Protein AF-A0A963J2F1-F1 (afdb_monomer_lite)

Radius of gyration: 15.21 Å; chains: 1; bounding box: 41×25×36 Å

Secondary structure (DSSP, 8-state):
-----------HHHHH-GGGSHHHHHHHTHHHHHHTTSHHHHHHHHHHHHHHHHHHHHHHHHHTT-HHHHHHHIIIIIHHHHHHHHHHHHHHHHHTT-

Structure (mmCIF, N/CA/C/O backbone):
data_AF-A0A963J2F1-F1
#
_entry.id   AF-A0A963J2F1-F1
#
loop_
_atom_site.group_PDB
_atom_site.id
_atom_site.type_symbol
_atom_site.label_atom_id
_atom_site.label_alt_id
_atom_site.label_comp_id
_atom_site.label_asym_id
_atom_site.label_entity_id
_atom_site.label_seq_id
_atom_site.pdbx_PDB_ins_code
_atom_site.Cartn_x
_atom_site.Cartn_y
_atom_site.Cartn_z
_atom_site.occupancy
_atom_site.B_iso_or_equiv
_atom_site.auth_seq_id
_atom_site.auth_comp_id
_atom_site.auth_asym_id
_atom_site.auth_atom_id
_atom_site.pdbx_PDB_model_num
ATOM 1 N N . LEU A 1 1 ? -17.058 18.455 -5.741 1.00 40.88 1 LEU A N 1
ATOM 2 C CA . LEU A 1 1 ? -16.814 17.844 -4.415 1.00 40.88 1 LEU A CA 1
ATOM 3 C C . LEU A 1 1 ? -17.517 16.497 -4.410 1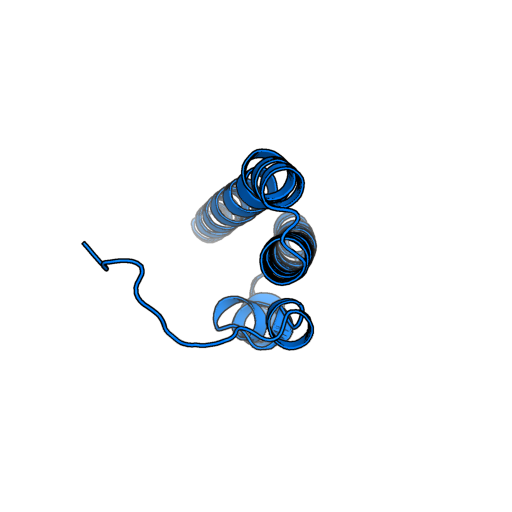.00 40.88 1 LEU A C 1
ATOM 5 O O . LEU A 1 1 ? -18.732 16.480 -4.542 1.00 40.88 1 LEU A O 1
ATOM 9 N N . LEU A 1 2 ? -16.782 15.384 -4.368 1.00 47.12 2 LEU A N 1
ATOM 10 C CA . LEU A 1 2 ? -17.399 14.072 -4.157 1.00 47.12 2 LEU A CA 1
ATOM 11 C C . LEU A 1 2 ? -17.856 14.041 -2.697 1.00 47.12 2 LEU A C 1
ATOM 13 O O . LEU A 1 2 ? -17.028 14.189 -1.804 1.00 47.12 2 LEU A O 1
ATOM 17 N N . ALA A 1 3 ? -19.158 13.920 -2.454 1.00 53.19 3 ALA A N 1
ATOM 18 C CA . ALA A 1 3 ? -19.758 14.123 -1.135 1.00 53.19 3 ALA A CA 1
ATOM 19 C C . ALA A 1 3 ? -19.433 13.023 -0.101 1.00 53.19 3 ALA A C 1
ATOM 21 O O . ALA A 1 3 ? -20.071 12.983 0.942 1.00 53.19 3 ALA A O 1
ATOM 22 N N . GLY A 1 4 ? -18.480 12.121 -0.368 1.00 51.12 4 GLY A N 1
ATOM 23 C CA . GLY A 1 4 ? -18.084 11.055 0.563 1.00 51.12 4 GLY A CA 1
ATOM 24 C C . GLY A 1 4 ? -19.199 10.063 0.918 1.00 51.12 4 GLY A C 1
ATOM 25 O O . GLY A 1 4 ? -19.028 9.269 1.831 1.00 51.12 4 GLY A O 1
ATOM 26 N N . GLN A 1 5 ? -20.329 10.094 0.208 1.00 53.16 5 GLN A N 1
ATOM 27 C CA . GLN A 1 5 ? -21.500 9.248 0.451 1.00 53.16 5 GLN A CA 1
ATOM 28 C C . GLN A 1 5 ? -21.424 7.961 -0.377 1.00 53.16 5 GLN A C 1
ATOM 30 O O . GLN A 1 5 ? -22.321 7.664 -1.163 1.00 53.16 5 GLN A O 1
ATOM 35 N N . SER A 1 6 ? -20.325 7.214 -0.253 1.00 63.44 6 SER A N 1
ATOM 36 C CA . SER A 1 6 ? -20.352 5.827 -0.714 1.00 63.44 6 SER A CA 1
ATOM 37 C C . SER A 1 6 ? -21.016 4.990 0.374 1.00 63.44 6 SER A C 1
ATOM 39 O O . SER A 1 6 ? -20.518 4.940 1.494 1.00 63.44 6 SER A O 1
ATOM 41 N N . ASN A 1 7 ? -22.134 4.342 0.044 1.00 61.44 7 ASN A N 1
ATOM 42 C CA . ASN A 1 7 ? -22.757 3.321 0.896 1.00 61.44 7 ASN A CA 1
ATOM 43 C C . ASN A 1 7 ? -22.060 1.953 0.750 1.00 61.44 7 ASN A C 1
ATOM 45 O O . ASN A 1 7 ? -22.545 0.943 1.258 1.00 61.44 7 ASN A O 1
ATOM 49 N N . GLU A 1 8 ? -20.953 1.906 0.008 1.00 75.25 8 GLU A N 1
ATOM 50 C CA . GLU A 1 8 ? -20.149 0.708 -0.166 1.00 75.25 8 GLU A CA 1
ATOM 51 C C . GLU A 1 8 ? -19.438 0.361 1.142 1.00 75.25 8 GLU A C 1
ATOM 53 O O . GLU A 1 8 ? -18.606 1.116 1.652 1.00 75.25 8 GLU A O 1
ATOM 58 N N . VAL A 1 9 ? -19.750 -0.818 1.674 1.00 78.06 9 VAL A N 1
ATOM 59 C CA . VAL A 1 9 ? -18.963 -1.419 2.746 1.00 78.06 9 VAL A CA 1
ATOM 60 C C . VAL A 1 9 ? -17.692 -1.975 2.114 1.00 78.06 9 VAL A C 1
ATOM 62 O O . VAL A 1 9 ? -17.717 -3.006 1.444 1.00 78.06 9 VAL A O 1
ATOM 65 N N . LEU A 1 10 ? -16.584 -1.261 2.300 1.00 88.94 10 LEU A N 1
ATOM 66 C CA . LEU A 1 10 ? -15.278 -1.682 1.801 1.00 88.94 10 LEU A CA 1
ATOM 67 C C . LEU A 1 10 ? -14.792 -2.920 2.554 1.00 88.94 10 LEU A C 1
ATOM 69 O O 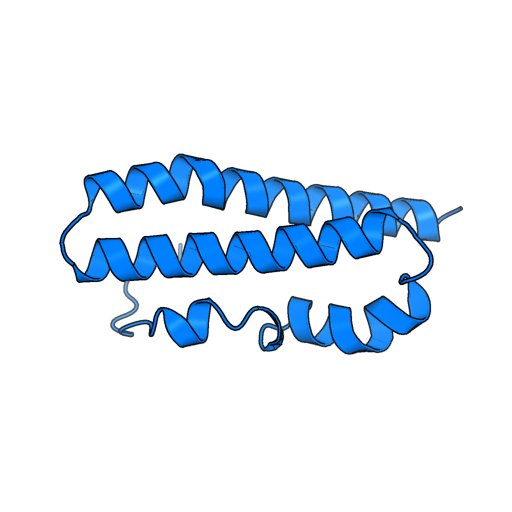. LEU A 1 10 ? -14.740 -2.918 3.775 1.00 88.94 10 LEU A O 1
ATOM 73 N N . ASP A 1 11 ? -14.371 -3.956 1.846 1.00 94.75 11 ASP A N 1
ATOM 74 C CA . ASP A 1 11 ? -13.702 -5.103 2.459 1.00 94.75 11 ASP A CA 1
ATOM 75 C C . ASP A 1 11 ? -12.219 -4.754 2.724 1.00 94.75 11 ASP A C 1
ATOM 77 O O . ASP A 1 11 ? -11.489 -4.492 1.759 1.00 94.75 11 ASP A O 1
ATOM 81 N N . PRO A 1 12 ? -11.744 -4.725 3.989 1.00 95.75 12 PRO A N 1
ATOM 82 C CA . PRO A 1 12 ? -10.349 -4.416 4.302 1.00 95.75 12 PRO A CA 1
ATOM 83 C C . PRO A 1 12 ? -9.343 -5.328 3.597 1.00 95.75 12 PRO A C 1
ATOM 85 O O . PRO A 1 12 ? -8.263 -4.863 3.229 1.00 95.75 12 PRO A O 1
ATOM 88 N N . GLU A 1 13 ? -9.678 -6.602 3.383 1.00 96.12 13 GLU A N 1
ATOM 89 C CA . GLU A 1 13 ? -8.770 -7.543 2.727 1.00 96.12 13 GLU A CA 1
ATOM 90 C C . GLU A 1 13 ? -8.642 -7.214 1.239 1.00 96.12 13 GLU A C 1
ATOM 92 O O . GLU A 1 13 ? -7.523 -7.097 0.741 1.00 96.12 13 GLU A O 1
ATOM 97 N N . LYS A 1 14 ? -9.748 -6.875 0.562 1.00 95.56 14 LYS A N 1
ATOM 98 C CA . LYS A 1 14 ? -9.695 -6.356 -0.818 1.00 95.56 14 LYS A CA 1
ATOM 99 C C . LYS A 1 14 ? -8.934 -5.038 -0.916 1.00 95.56 14 LYS A C 1
ATOM 101 O O . LYS A 1 14 ? -8.217 -4.803 -1.882 1.00 95.56 14 LYS A O 1
ATOM 106 N N . VAL A 1 15 ? -9.056 -4.161 0.081 1.00 96.06 15 VAL A N 1
ATOM 107 C CA . VAL A 1 15 ? -8.282 -2.910 0.121 1.00 96.06 15 VAL A CA 1
ATOM 108 C C . VAL A 1 15 ? -6.783 -3.190 0.276 1.00 96.06 15 VAL A C 1
ATOM 110 O O . VAL A 1 15 ? -5.971 -2.431 -0.255 1.00 96.06 15 VAL A O 1
ATOM 113 N N . ARG A 1 16 ? -6.394 -4.273 0.959 1.00 97.31 16 ARG A N 1
ATOM 114 C CA . ARG A 1 16 ? -4.992 -4.676 1.147 1.00 97.31 16 ARG A CA 1
ATOM 115 C C . ARG A 1 16 ? -4.359 -5.261 -0.120 1.00 97.31 16 ARG A C 1
ATOM 117 O O . ARG A 1 16 ? -3.132 -5.214 -0.235 1.00 97.31 16 ARG A O 1
ATOM 124 N N . GLU A 1 17 ? -5.158 -5.763 -1.064 1.00 97.00 17 GLU A N 1
ATOM 125 C CA . GLU A 1 17 ? -4.725 -6.296 -2.368 1.00 97.00 17 GLU A CA 1
ATOM 126 C C . GLU A 1 17 ? -4.152 -5.194 -3.280 1.00 97.00 17 GLU A C 1
ATOM 128 O O . GLU A 1 17 ? -4.723 -4.802 -4.300 1.00 97.00 17 GLU A O 1
ATOM 133 N N . TYR A 1 18 ? -2.975 -4.687 -2.915 1.00 96.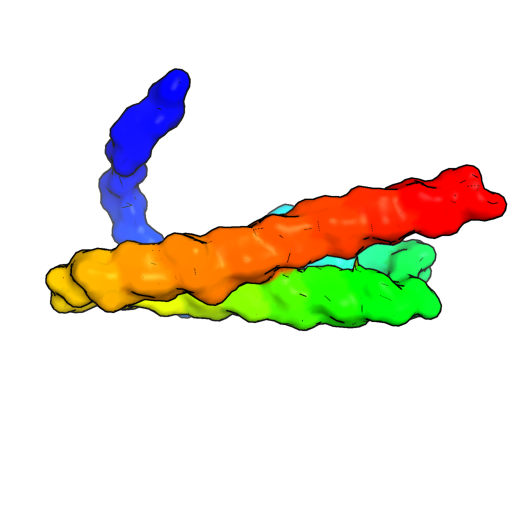94 18 TYR A N 1
ATOM 134 C CA . TYR A 1 18 ? -2.287 -3.599 -3.608 1.00 96.94 18 TYR A CA 1
ATOM 135 C C . TYR A 1 18 ? -2.021 -3.916 -5.084 1.00 96.94 18 TYR A C 1
ATOM 137 O O . TYR A 1 18 ? -1.976 -3.022 -5.920 1.00 96.94 18 TYR A O 1
ATOM 145 N N . GLU A 1 19 ? -1.881 -5.191 -5.416 1.00 97.00 19 GLU A N 1
ATOM 146 C CA . GLU A 1 19 ? -1.590 -5.705 -6.751 1.00 97.00 19 GLU A CA 1
ATOM 147 C C . GLU A 1 19 ? -2.739 -5.470 -7.741 1.00 97.00 19 GLU A C 1
ATOM 149 O O . GLU A 1 19 ? -2.512 -5.229 -8.927 1.00 97.00 19 GLU A O 1
ATOM 154 N N . HIS A 1 20 ? -3.982 -5.458 -7.256 1.00 95.25 20 HIS A N 1
ATOM 155 C CA . HIS A 1 20 ? -5.174 -5.354 -8.093 1.00 95.25 20 HIS A CA 1
ATOM 156 C C . HIS A 1 20 ? -5.613 -3.914 -8.371 1.00 95.25 20 HIS A C 1
ATOM 158 O O . HIS A 1 20 ? -6.557 -3.699 -9.133 1.00 95.25 20 HIS A O 1
ATOM 164 N N . CYS A 1 21 ? -4.950 -2.901 -7.813 1.00 96.12 21 CYS A N 1
ATOM 165 C CA . CYS A 1 21 ? -5.237 -1.517 -8.181 1.00 96.12 21 CYS A CA 1
ATOM 166 C C . CYS A 1 21 ? -4.557 -1.157 -9.525 1.00 96.12 21 CYS A C 1
ATOM 168 O O . CYS A 1 21 ? -3.631 -1.849 -9.958 1.00 96.12 21 CYS A O 1
ATOM 170 N N . PRO A 1 22 ? -4.979 -0.083 -10.227 1.00 97.19 22 PRO A N 1
ATOM 171 C CA . PRO A 1 22 ? -4.364 0.301 -11.501 1.00 97.19 22 PRO A CA 1
ATOM 172 C C . PRO A 1 22 ? -2.842 0.489 -11.423 1.00 97.19 22 PRO A C 1
ATOM 174 O O . PRO A 1 22 ? -2.128 0.050 -12.322 1.00 97.19 22 PRO A O 1
ATOM 177 N N . LEU A 1 23 ? -2.347 1.096 -10.336 1.00 97.19 23 LEU A N 1
ATOM 178 C CA . LEU A 1 23 ? -0.912 1.264 -10.113 1.00 97.19 23 LEU A CA 1
ATOM 179 C C . LEU A 1 23 ? -0.229 -0.078 -9.821 1.00 97.19 23 LEU A C 1
ATOM 181 O O . LEU A 1 23 ? 0.826 -0.341 -10.384 1.00 97.19 23 LEU A O 1
ATOM 185 N N . GLY A 1 24 ? -0.832 -0.940 -9.001 1.00 97.62 24 GLY A N 1
ATOM 186 C CA . GLY A 1 24 ? -0.319 -2.278 -8.693 1.00 97.62 24 GLY A CA 1
ATOM 187 C C . GLY A 1 24 ? -0.131 -3.138 -9.935 1.00 97.62 24 GLY A C 1
ATOM 188 O O . GLY A 1 24 ? 0.962 -3.653 -10.162 1.00 97.62 24 GLY A O 1
ATOM 189 N N . ARG A 1 25 ? -1.146 -3.193 -10.804 1.00 98.00 25 ARG A N 1
ATOM 190 C CA . ARG A 1 25 ? -1.060 -3.921 -12.078 1.00 98.00 25 ARG A CA 1
ATOM 191 C C . ARG A 1 25 ? 0.056 -3.387 -12.969 1.00 98.00 25 ARG A C 1
ATOM 193 O O . ARG A 1 25 ? 0.797 -4.161 -13.568 1.00 98.00 25 ARG A O 1
ATOM 200 N N . TRP A 1 26 ? 0.211 -2.065 -13.035 1.00 97.56 26 TRP A N 1
ATOM 201 C CA . TRP A 1 26 ? 1.305 -1.457 -13.789 1.00 97.56 26 TRP A CA 1
ATOM 202 C C . TRP A 1 26 ? 2.681 -1.776 -13.182 1.00 97.56 26 TRP A C 1
ATOM 204 O O . TRP A 1 26 ? 3.610 -2.088 -13.922 1.00 97.56 26 TRP A O 1
ATOM 214 N N . LEU A 1 27 ? 2.807 -1.760 -11.850 1.00 97.44 27 LEU A N 1
ATOM 215 C CA . LEU A 1 27 ? 4.038 -2.116 -11.135 1.00 97.44 27 LEU A CA 1
ATOM 216 C C . LEU A 1 27 ? 4.430 -3.589 -11.304 1.00 97.44 27 LEU A C 1
ATOM 218 O O . LEU A 1 27 ? 5.600 -3.918 -11.151 1.00 97.44 27 LEU A O 1
ATOM 222 N N . GLN A 1 28 ? 3.488 -4.480 -11.596 1.00 96.00 28 GLN A N 1
ATOM 223 C CA . GLN A 1 28 ? 3.790 -5.884 -11.877 1.00 96.00 28 GLN A CA 1
ATOM 224 C C . GLN A 1 28 ? 4.119 -6.149 -13.346 1.00 96.00 28 GLN A C 1
ATOM 226 O O . GLN A 1 28 ? 4.920 -7.034 -13.631 1.00 96.00 28 GLN A O 1
ATOM 231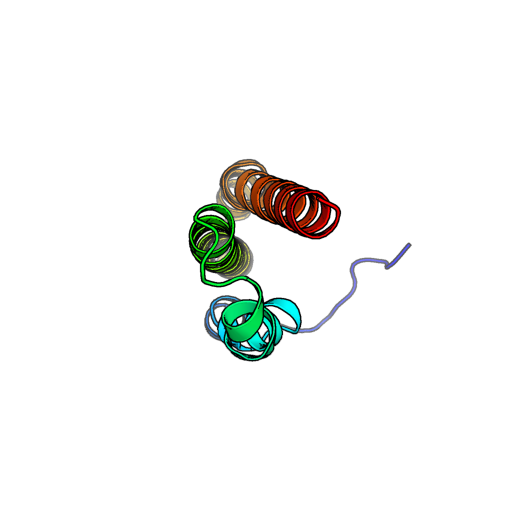 N N . GLY A 1 29 ? 3.502 -5.400 -14.261 1.00 95.62 29 GLY A N 1
ATOM 232 C CA . GLY A 1 29 ? 3.715 -5.531 -15.700 1.00 95.62 29 GLY A CA 1
ATOM 233 C C . GLY A 1 29 ? 4.751 -4.542 -16.225 1.00 95.62 29 GLY A C 1
ATOM 234 O O . GLY A 1 29 ? 5.901 -4.513 -15.788 1.00 95.62 29 GLY A O 1
ATOM 235 N N . GLU A 1 30 ? 4.311 -3.697 -17.158 1.00 94.69 30 GLU A N 1
ATOM 236 C CA . GLU A 1 30 ? 5.161 -2.777 -17.919 1.00 94.69 30 GLU A CA 1
ATOM 237 C C . GLU A 1 30 ? 6.096 -1.922 -17.041 1.00 94.69 30 GLU A C 1
ATOM 239 O O . GLU A 1 30 ? 7.251 -1.680 -17.397 1.00 94.69 30 GLU A O 1
ATOM 244 N N . GLY A 1 31 ? 5.630 -1.469 -15.872 1.00 94.62 31 GLY A N 1
ATOM 245 C CA . GLY A 1 31 ? 6.447 -0.696 -14.942 1.00 94.62 31 GLY A CA 1
ATOM 246 C C . GLY A 1 31 ? 7.686 -1.464 -14.484 1.00 94.62 31 GLY A C 1
ATOM 247 O O . GLY A 1 31 ? 8.781 -0.906 -14.495 1.00 94.62 31 GLY A O 1
ATOM 248 N N . ARG A 1 32 ? 7.545 -2.751 -14.145 1.00 96.19 32 ARG A N 1
ATOM 249 C CA . ARG A 1 32 ? 8.667 -3.607 -13.733 1.00 96.19 32 ARG A CA 1
ATOM 250 C C . ARG A 1 32 ? 9.614 -3.887 -14.887 1.00 96.19 32 ARG A C 1
ATOM 252 O O . ARG A 1 32 ? 10.823 -3.786 -14.700 1.00 96.19 32 ARG A O 1
ATOM 259 N N . GLU A 1 33 ? 9.083 -4.183 -16.068 1.00 95.62 33 GLU A N 1
ATOM 260 C CA . GLU A 1 33 ? 9.896 -4.442 -17.263 1.00 95.62 33 GLU A CA 1
ATOM 261 C C . GLU A 1 33 ? 10.773 -3.238 -17.622 1.00 95.62 33 GLU A C 1
ATOM 263 O O . GLU A 1 33 ? 11.962 -3.380 -17.905 1.00 95.62 33 GLU A O 1
ATOM 268 N N . ARG A 1 34 ? 10.200 -2.031 -17.571 1.00 92.38 34 ARG A N 1
ATOM 269 C CA . ARG A 1 34 ? 10.883 -0.807 -18.003 1.00 92.38 34 ARG A CA 1
ATOM 270 C C . ARG A 1 34 ? 11.728 -0.163 -16.915 1.00 92.38 34 ARG A C 1
ATOM 272 O O . ARG A 1 34 ? 12.731 0.464 -17.235 1.00 92.38 34 ARG A O 1
ATOM 279 N N . LEU A 1 35 ? 11.313 -0.253 -15.652 1.00 94.69 35 LEU A N 1
ATOM 280 C CA . LEU A 1 35 ? 11.880 0.539 -14.554 1.00 94.69 35 LEU A CA 1
ATOM 281 C C . LEU A 1 35 ? 12.420 -0.302 -13.399 1.00 94.69 35 LEU A C 1
ATOM 283 O O . LEU A 1 35 ? 13.022 0.261 -12.489 1.00 94.69 35 LEU A O 1
ATOM 287 N N . GLY A 1 36 ? 12.257 -1.627 -13.427 1.00 94.50 36 GLY A N 1
ATOM 288 C CA . GLY A 1 36 ? 12.659 -2.517 -12.334 1.00 94.50 36 GLY A CA 1
ATOM 289 C C . GLY A 1 36 ? 14.154 -2.496 -12.007 1.00 94.50 36 GLY A C 1
ATOM 290 O O . GLY A 1 36 ? 14.548 -2.881 -10.913 1.00 94.50 36 GLY A O 1
ATOM 291 N N . HIS A 1 37 ? 14.989 -2.000 -12.920 1.00 93.00 37 HIS A N 1
ATOM 292 C CA . HIS A 1 37 ? 16.423 -1.827 -12.696 1.00 93.00 37 HIS A CA 1
ATOM 293 C C . HIS A 1 37 ? 16.773 -0.587 -11.851 1.00 93.00 37 HIS A C 1
ATOM 295 O O . HIS A 1 37 ? 17.913 -0.455 -11.408 1.00 93.00 37 HIS A O 1
ATOM 301 N N . PHE A 1 38 ? 15.828 0.329 -11.608 1.00 93.56 38 PHE A N 1
ATOM 302 C CA . PHE A 1 38 ? 16.049 1.482 -10.736 1.00 93.56 38 PHE A CA 1
ATOM 303 C C . PHE A 1 38 ? 15.759 1.118 -9.271 1.00 93.56 38 PHE A C 1
ATOM 305 O O . PHE A 1 38 ? 14.647 0.691 -8.966 1.00 93.56 38 PHE A O 1
ATOM 312 N N . PRO A 1 39 ? 16.664 1.398 -8.315 1.00 91.56 39 PRO A N 1
ATOM 313 C CA . PRO A 1 39 ? 16.396 1.165 -6.889 1.00 91.56 39 PRO A CA 1
ATOM 314 C C . PRO A 1 39 ? 15.137 1.881 -6.364 1.00 91.56 39 PRO A C 1
ATOM 316 O O . PRO A 1 39 ? 14.425 1.363 -5.504 1.00 91.56 39 PRO A O 1
ATOM 319 N N . ALA A 1 40 ? 14.821 3.056 -6.922 1.00 93.31 40 ALA A N 1
ATOM 320 C CA . ALA A 1 40 ? 13.602 3.801 -6.607 1.00 93.31 40 ALA A CA 1
ATOM 321 C C . ALA A 1 40 ? 12.313 3.046 -6.992 1.00 93.31 40 ALA A C 1
ATOM 323 O O . ALA A 1 40 ? 11.263 3.302 -6.405 1.00 93.31 40 ALA A O 1
ATOM 324 N N . PHE A 1 41 ? 12.378 2.105 -7.943 1.00 96.81 41 PHE A N 1
ATOM 325 C CA . PHE A 1 41 ? 11.241 1.277 -8.340 1.00 96.81 41 PHE A CA 1
ATOM 326 C C . PHE A 1 41 ? 10.874 0.262 -7.260 1.00 96.81 41 PHE A C 1
ATOM 328 O O . PHE A 1 41 ? 9.720 0.197 -6.848 1.00 96.81 41 PHE A O 1
ATOM 335 N N . GLU A 1 42 ? 11.848 -0.478 -6.734 1.00 96.06 42 GLU A N 1
ATOM 336 C CA . GLU A 1 42 ? 11.589 -1.426 -5.644 1.00 96.06 42 GLU A CA 1
ATOM 337 C C . GLU A 1 42 ? 11.093 -0.699 -4.384 1.00 96.06 42 GLU A C 1
ATOM 339 O O . GLU A 1 42 ? 10.141 -1.139 -3.736 1.00 96.06 42 GLU A O 1
ATOM 344 N N . MET A 1 43 ? 11.638 0.489 -4.091 1.00 96.88 43 MET A N 1
ATOM 345 C CA . MET A 1 43 ? 11.104 1.344 -3.025 1.00 96.88 43 MET A CA 1
ATOM 346 C C . MET A 1 43 ? 9.649 1.763 -3.301 1.00 96.88 43 MET A C 1
ATOM 348 O O . MET A 1 43 ? 8.829 1.766 -2.382 1.00 96.88 43 MET A O 1
ATOM 352 N N . LEU A 1 44 ? 9.294 2.092 -4.549 1.00 98.12 44 LEU A N 1
ATOM 353 C CA . LEU A 1 44 ? 7.918 2.428 -4.928 1.00 98.12 44 LEU A CA 1
ATOM 354 C C . LEU A 1 44 ? 6.964 1.255 -4.675 1.00 98.12 44 LEU A C 1
ATOM 356 O O . LEU A 1 44 ? 5.908 1.470 -4.080 1.00 98.12 44 LEU A O 1
ATOM 360 N N . VAL A 1 45 ? 7.341 0.032 -5.061 1.00 97.94 45 VAL A N 1
ATOM 361 C CA . VAL A 1 45 ? 6.535 -1.178 -4.820 1.00 97.94 45 VAL A CA 1
ATOM 362 C C . VAL A 1 45 ? 6.284 -1.373 -3.323 1.00 97.94 45 VAL A C 1
ATOM 364 O O . VAL A 1 45 ? 5.133 -1.505 -2.904 1.00 97.94 45 VAL A O 1
ATOM 367 N N . GLN A 1 46 ? 7.330 -1.291 -2.498 1.00 98.06 46 GLN A N 1
ATOM 368 C CA . GLN A 1 46 ? 7.215 -1.456 -1.044 1.00 98.06 46 GLN A CA 1
ATOM 369 C C . GLN A 1 46 ? 6.336 -0.376 -0.400 1.00 98.06 46 GLN A C 1
ATOM 371 O O . GLN A 1 46 ? 5.490 -0.666 0.450 1.00 98.06 46 GLN A O 1
ATOM 376 N N . ARG A 1 47 ? 6.501 0.892 -0.804 1.00 98.19 47 ARG A N 1
ATOM 377 C CA . ARG A 1 47 ? 5.688 1.999 -0.274 1.00 98.19 47 ARG A CA 1
ATOM 378 C C . ARG A 1 47 ? 4.237 1.914 -0.725 1.00 98.19 47 ARG A C 1
ATOM 380 O O . ARG A 1 47 ? 3.353 2.273 0.050 1.00 98.19 47 ARG A O 1
ATOM 387 N N . HIS A 1 48 ? 3.990 1.398 -1.922 1.00 98.50 48 HIS A N 1
ATOM 388 C CA . HIS A 1 48 ? 2.651 1.146 -2.429 1.00 98.50 48 HIS A CA 1
ATOM 389 C C . HIS A 1 48 ? 1.943 0.011 -1.671 1.00 98.50 48 HIS A C 1
ATOM 391 O O . HIS A 1 48 ? 0.810 0.192 -1.225 1.00 98.50 48 HIS A O 1
ATOM 397 N N . GLN A 1 49 ? 2.627 -1.111 -1.431 1.00 98.50 49 GLN A N 1
ATOM 398 C CA . GLN A 1 49 ? 2.110 -2.194 -0.588 1.00 98.50 49 GLN A CA 1
ATOM 399 C C . GLN A 1 49 ? 1.792 -1.691 0.828 1.00 98.50 49 GLN A C 1
ATOM 401 O O . GLN A 1 49 ? 0.710 -1.944 1.360 1.00 98.50 49 GLN A O 1
ATOM 406 N N . TYR A 1 50 ? 2.707 -0.924 1.429 1.00 98.50 50 TYR A N 1
ATOM 407 C CA . TYR A 1 50 ? 2.500 -0.349 2.757 1.00 98.50 50 TYR A CA 1
ATOM 408 C C . TYR A 1 50 ? 1.305 0.617 2.791 1.00 98.50 50 TYR A C 1
ATOM 410 O O . TYR A 1 50 ? 0.509 0.559 3.725 1.00 98.50 50 TYR A O 1
ATOM 418 N N . PHE A 1 51 ? 1.131 1.458 1.765 1.00 98.56 51 PHE A N 1
ATOM 419 C CA . PHE A 1 51 ? -0.021 2.356 1.640 1.00 98.56 51 PHE A CA 1
ATOM 420 C C . PHE A 1 51 ? -1.354 1.595 1.693 1.00 98.56 51 PHE A C 1
ATOM 422 O O . PHE A 1 51 ? -2.216 1.936 2.503 1.00 98.56 51 PHE A O 1
ATOM 429 N N . HIS A 1 52 ? -1.494 0.534 0.898 1.00 98.50 52 HIS A N 1
ATOM 430 C CA . HIS A 1 52 ? -2.688 -0.314 0.900 1.00 98.50 52 HIS A CA 1
ATOM 431 C C . HIS A 1 52 ? -2.898 -1.027 2.243 1.00 98.50 52 HIS A C 1
ATOM 433 O O . HIS A 1 52 ? -4.023 -1.100 2.733 1.00 98.50 52 HIS A O 1
ATOM 439 N N . GLY A 1 53 ? -1.821 -1.467 2.900 1.00 98.38 53 GLY A N 1
ATOM 440 C CA . GLY A 1 53 ? -1.893 -2.007 4.259 1.00 98.38 53 GLY A CA 1
ATOM 441 C C . GLY A 1 53 ? -2.439 -0.996 5.276 1.00 98.38 53 GLY A C 1
ATOM 442 O O . GLY A 1 53 ? -3.312 -1.335 6.072 1.00 98.38 53 GLY A O 1
ATOM 443 N N . GLN A 1 54 ? -1.979 0.259 5.231 1.00 98.56 54 GLN A N 1
ATOM 444 C CA . GLN A 1 54 ? -2.498 1.323 6.098 1.00 98.56 54 GLN A CA 1
ATOM 445 C C . GLN A 1 54 ? -3.953 1.674 5.762 1.00 98.56 54 GLN A C 1
ATOM 447 O O . GLN A 1 54 ? -4.750 1.879 6.674 1.00 98.56 54 GLN A O 1
ATOM 452 N N . ALA A 1 55 ? -4.320 1.700 4.478 1.00 97.81 55 ALA A N 1
ATOM 453 C CA . ALA A 1 55 ? -5.695 1.929 4.041 1.00 97.81 55 ALA A CA 1
ATOM 454 C C . ALA A 1 55 ? -6.645 0.845 4.578 1.00 97.81 55 ALA A C 1
ATOM 456 O O . ALA A 1 55 ? -7.681 1.171 5.154 1.00 97.81 55 ALA A O 1
ATOM 457 N N . ALA A 1 56 ? -6.253 -0.428 4.474 1.00 98.06 56 ALA A N 1
ATOM 458 C CA . ALA A 1 56 ? -7.004 -1.552 5.026 1.00 98.06 56 ALA A CA 1
ATOM 459 C C . ALA A 1 56 ? -7.194 -1.417 6.545 1.00 98.06 56 ALA A C 1
ATOM 461 O O . ALA A 1 56 ? -8.299 -1.606 7.048 1.00 98.06 56 ALA A O 1
ATOM 462 N N . SER A 1 57 ? -6.148 -1.015 7.276 1.00 98.19 57 SER A N 1
ATOM 463 C CA . SER A 1 57 ? -6.241 -0.759 8.718 1.00 98.19 57 SER A CA 1
ATOM 464 C C . SER A 1 57 ? -7.209 0.376 9.060 1.00 98.19 57 SER A C 1
ATOM 466 O O . SER A 1 57 ? -7.977 0.243 10.010 1.00 98.19 57 SER A O 1
ATOM 468 N N . VAL A 1 58 ? -7.218 1.474 8.292 1.00 97.69 58 VAL A N 1
ATOM 469 C CA . VAL A 1 58 ? -8.187 2.572 8.482 1.00 97.69 58 VAL A CA 1
ATOM 470 C C . VAL A 1 58 ? -9.619 2.065 8.299 1.00 97.69 58 VAL A C 1
ATOM 472 O O . VAL A 1 58 ? -10.476 2.369 9.128 1.00 97.69 58 VAL A O 1
ATOM 475 N N . VAL A 1 59 ? -9.877 1.270 7.255 1.00 96.31 59 VAL A N 1
ATOM 476 C CA . VAL A 1 59 ? -11.207 0.692 6.996 1.00 96.31 59 VAL A CA 1
ATOM 477 C C . VAL A 1 59 ? -11.627 -0.240 8.133 1.00 96.31 59 VAL A C 1
ATOM 479 O O . VAL A 1 59 ? -12.710 -0.059 8.685 1.00 96.31 59 VAL A O 1
ATOM 482 N N . ALA A 1 60 ? -10.761 -1.175 8.535 1.00 96.94 60 ALA A N 1
ATOM 483 C CA . ALA A 1 60 ? -11.057 -2.134 9.598 1.00 96.94 60 ALA A CA 1
ATOM 484 C C . ALA A 1 60 ? -11.349 -1.446 10.944 1.00 96.94 60 ALA A C 1
ATOM 486 O O . ALA A 1 60 ? -12.333 -1.768 11.606 1.00 96.94 60 ALA A O 1
ATOM 487 N N . LEU A 1 61 ? -10.538 -0.453 11.331 1.00 97.50 61 LEU A N 1
ATOM 488 C CA . LEU A 1 61 ? -10.757 0.320 12.559 1.00 97.50 61 LEU A CA 1
ATOM 489 C C . LEU A 1 61 ? -12.055 1.134 12.493 1.00 97.50 61 LEU A C 1
ATOM 491 O O . LEU A 1 61 ? -12.804 1.171 13.464 1.00 97.50 61 LEU A O 1
ATOM 495 N N . SER A 1 62 ? -12.356 1.745 11.344 1.00 95.56 62 SER A N 1
ATOM 496 C CA . SER A 1 62 ? -13.606 2.488 11.155 1.00 95.56 62 SER A CA 1
ATOM 497 C C . SER A 1 62 ? -14.838 1.584 11.291 1.00 95.56 62 SER A C 1
ATOM 499 O O . SER A 1 62 ? -15.793 1.945 11.975 1.00 95.56 62 SER A O 1
ATOM 501 N N . GLN A 1 63 ? -14.795 0.381 10.707 1.00 94.19 63 GLN A N 1
ATOM 502 C CA . GLN A 1 63 ? -15.864 -0.623 10.806 1.00 94.19 63 GLN A CA 1
ATOM 503 C C . GLN A 1 63 ? -16.034 -1.192 12.217 1.00 94.19 63 GLN A C 1
ATOM 505 O O . GLN A 1 63 ? -17.146 -1.540 12.601 1.00 94.19 63 GLN A O 1
ATOM 510 N N . ALA A 1 64 ? -14.956 -1.247 13.001 1.00 96.12 64 ALA A N 1
ATOM 511 C CA . ALA A 1 64 ? -14.991 -1.640 14.407 1.00 96.12 64 ALA A CA 1
ATOM 512 C C . ALA A 1 64 ? -15.489 -0.525 15.354 1.00 96.12 64 ALA A C 1
ATOM 514 O O . ALA A 1 64 ? -15.554 -0.744 16.561 1.00 96.12 64 ALA A O 1
ATOM 515 N N . GLY A 1 65 ? -15.809 0.673 14.844 1.00 96.06 65 GLY A N 1
ATOM 516 C CA . GLY A 1 65 ? -16.182 1.840 15.658 1.00 96.06 65 GLY A CA 1
ATOM 517 C C . GLY A 1 65 ? -14.997 2.537 16.343 1.00 96.06 65 GLY A C 1
ATOM 518 O O . GLY A 1 65 ? -15.176 3.467 17.126 1.00 96.06 65 GLY A O 1
ATOM 519 N N . GLU A 1 66 ? -13.767 2.127 16.033 1.00 97.50 66 GLU A N 1
ATOM 520 C CA . GLU A 1 66 ? -12.516 2.614 16.627 1.00 97.50 66 GLU A CA 1
ATOM 521 C C . GLU A 1 66 ? -12.016 3.879 15.900 1.00 97.50 66 GLU A C 1
ATOM 523 O O . GLU A 1 66 ? -10.897 3.944 15.379 1.00 97.50 66 GLU A O 1
ATOM 528 N N . HIS A 1 67 ? -12.873 4.901 15.815 1.00 94.81 67 HIS A N 1
ATOM 529 C CA . HIS A 1 67 ? -12.673 6.059 14.935 1.00 94.81 67 HIS A CA 1
ATOM 530 C C . HIS A 1 67 ? -11.417 6.886 15.256 1.00 94.81 67 HIS A C 1
ATOM 532 O O . HIS A 1 67 ? -10.735 7.344 14.339 1.00 94.81 67 HIS A O 1
ATOM 538 N N . GLU A 1 68 ? -11.056 7.048 16.531 1.00 97.38 68 GLU A N 1
ATOM 539 C CA . GLU A 1 68 ? -9.839 7.779 16.914 1.00 97.38 68 GLU A 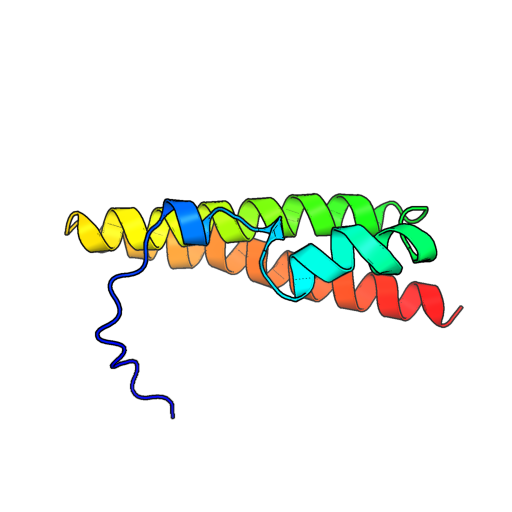CA 1
ATOM 540 C C . GLU A 1 68 ? -8.571 7.069 16.428 1.00 97.38 68 GLU A C 1
ATOM 542 O O . GLU A 1 68 ? -7.680 7.697 15.851 1.00 97.38 68 GLU A O 1
ATOM 547 N N . LYS A 1 69 ? -8.510 5.740 16.585 1.00 97.62 69 LYS A N 1
ATOM 548 C CA . LYS A 1 69 ? -7.400 4.922 16.078 1.00 97.62 69 LYS A CA 1
ATOM 549 C C . LYS A 1 69 ? -7.349 4.969 14.551 1.00 97.62 69 LYS A C 1
ATOM 551 O O . LYS A 1 69 ? -6.268 5.115 13.982 1.00 97.62 69 LYS A O 1
ATOM 556 N N . ALA A 1 70 ? -8.503 4.903 13.882 1.00 97.88 70 ALA A N 1
ATOM 557 C CA . ALA A 1 70 ? -8.583 5.043 12.429 1.00 97.88 70 ALA A CA 1
ATOM 558 C C . ALA A 1 70 ? -7.996 6.386 11.957 1.00 97.88 70 ALA A C 1
ATOM 560 O O . ALA A 1 70 ? -7.192 6.413 11.022 1.00 97.88 70 ALA A O 1
ATOM 561 N N . LEU A 1 71 ? -8.322 7.492 12.638 1.00 97.44 71 LEU A N 1
ATOM 562 C CA . LEU A 1 71 ? -7.771 8.817 12.337 1.00 97.44 71 LEU A CA 1
ATOM 563 C C . LEU A 1 71 ? -6.259 8.899 12.581 1.00 97.44 71 LEU A C 1
ATOM 565 O O . LEU A 1 71 ? -5.548 9.497 11.774 1.00 97.44 71 LEU A O 1
ATOM 569 N N . GLN A 1 72 ? -5.744 8.274 13.643 1.00 98.19 72 GLN A N 1
ATOM 570 C CA . GLN A 1 72 ? -4.299 8.210 13.891 1.00 98.19 72 GLN A CA 1
ATOM 571 C C . GLN A 1 72 ? -3.558 7.498 12.752 1.00 98.19 72 GLN A C 1
ATOM 573 O O . GLN A 1 72 ? -2.570 8.023 12.233 1.00 98.19 72 GLN A O 1
ATOM 578 N N . VAL A 1 73 ? -4.059 6.342 12.303 1.00 98.25 73 VAL A N 1
ATOM 579 C CA . VAL A 1 73 ? -3.482 5.610 11.161 1.00 98.25 73 VAL A CA 1
ATOM 580 C C . VAL A 1 73 ? -3.584 6.438 9.874 1.00 98.25 73 VAL A C 1
ATOM 582 O O . VAL A 1 73 ? -2.614 6.527 9.113 1.00 98.25 73 VAL A O 1
ATOM 585 N N . PHE A 1 74 ? -4.727 7.093 9.652 1.00 97.25 74 PHE A N 1
ATOM 586 C CA . PHE A 1 74 ? -4.974 7.925 8.476 1.00 97.25 74 PHE A CA 1
ATOM 587 C C . PHE A 1 74 ? -4.008 9.119 8.385 1.00 97.25 74 PHE A C 1
ATOM 589 O O . PHE A 1 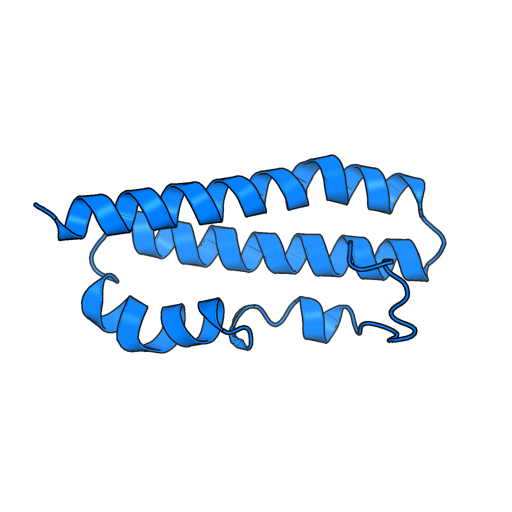74 ? -3.398 9.369 7.340 1.00 97.25 74 PHE A O 1
ATOM 596 N N . HIS A 1 75 ? -3.832 9.853 9.484 1.00 97.19 75 HIS A N 1
ATOM 597 C CA . HIS A 1 75 ? -2.941 11.011 9.532 1.00 97.19 75 HIS A CA 1
ATOM 598 C C . HIS A 1 75 ? -1.457 10.634 9.601 1.00 97.19 75 HIS A C 1
ATOM 600 O O . HIS A 1 75 ? -0.618 11.423 9.161 1.00 97.19 75 HIS A O 1
ATOM 606 N N . GLY A 1 76 ? -1.140 9.444 10.113 1.00 97.38 76 GLY A N 1
ATOM 607 C CA . GLY A 1 76 ? 0.209 8.899 10.195 1.00 97.38 76 GLY A CA 1
ATOM 608 C C . GLY A 1 76 ? 0.593 8.083 8.962 1.00 97.38 76 GLY A C 1
ATOM 609 O O . GLY A 1 76 ? 0.917 8.630 7.902 1.00 97.38 76 GLY A O 1
ATOM 610 N N . GLY A 1 77 ? 0.600 6.757 9.121 1.00 95.06 77 GLY A N 1
ATOM 611 C CA . GLY A 1 77 ? 1.149 5.815 8.146 1.00 95.06 77 GLY A CA 1
ATOM 612 C C . GLY A 1 77 ? 0.526 5.930 6.756 1.00 95.06 77 GLY A C 1
ATOM 613 O O . GLY A 1 77 ? 1.261 5.932 5.768 1.00 95.06 77 GLY A O 1
ATOM 614 N N . TYR A 1 78 ? -0.797 6.108 6.663 1.00 97.44 78 TYR A N 1
ATOM 615 C CA . TYR A 1 78 ? -1.491 6.257 5.378 1.00 97.44 78 TYR A CA 1
ATOM 616 C C . TYR A 1 78 ? -1.017 7.503 4.614 1.00 97.44 78 TYR A C 1
ATOM 618 O O . TYR A 1 78 ? -0.540 7.400 3.480 1.00 97.44 78 TYR A O 1
ATOM 626 N N . ARG A 1 79 ? -1.082 8.688 5.243 1.00 96.62 79 ARG A N 1
ATOM 627 C CA . ARG A 1 79 ? -0.641 9.948 4.622 1.00 96.62 79 ARG A CA 1
ATOM 628 C C . ARG A 1 79 ? 0.845 9.906 4.265 1.00 96.62 79 ARG A C 1
ATOM 630 O O . ARG A 1 79 ? 1.224 10.353 3.182 1.00 96.62 79 ARG A O 1
ATOM 637 N N . HIS A 1 80 ? 1.686 9.367 5.147 1.00 97.44 80 HIS A N 1
ATOM 638 C CA . HIS A 1 80 ? 3.117 9.247 4.884 1.00 97.44 80 HIS A CA 1
ATOM 639 C C . HIS A 1 80 ? 3.395 8.355 3.665 1.00 97.44 80 HIS A C 1
ATOM 641 O O . HIS A 1 80 ? 4.098 8.780 2.747 1.00 97.44 80 HIS A O 1
ATOM 647 N N . ALA A 1 81 ? 2.796 7.162 3.606 1.00 96.62 81 ALA A N 1
ATOM 648 C CA . ALA A 1 81 ? 2.963 6.236 2.488 1.00 96.62 81 ALA A CA 1
ATOM 649 C C . ALA A 1 81 ? 2.456 6.828 1.164 1.00 96.62 81 ALA A C 1
ATOM 651 O O . ALA A 1 81 ? 3.156 6.765 0.154 1.00 96.62 81 ALA A O 1
ATOM 652 N N . SER A 1 82 ? 1.293 7.489 1.184 1.00 97.12 82 SER A N 1
ATOM 653 C CA . SER A 1 82 ? 0.718 8.169 0.014 1.00 97.12 82 SER A CA 1
ATOM 654 C C . SER A 1 82 ? 1.667 9.226 -0.563 1.00 97.12 82 SER A C 1
ATOM 656 O O . SER A 1 82 ? 1.848 9.329 -1.783 1.00 97.12 82 SER A O 1
ATOM 658 N N . ASN A 1 83 ? 2.301 10.014 0.310 1.00 97.75 83 ASN A N 1
ATOM 659 C CA . ASN A 1 83 ? 3.268 11.027 -0.103 1.00 97.75 83 ASN A CA 1
ATOM 660 C C . ASN A 1 83 ? 4.525 10.385 -0.705 1.00 97.75 83 ASN A C 1
ATOM 662 O O . ASN A 1 83 ? 4.999 10.840 -1.745 1.00 97.75 83 ASN A O 1
ATOM 666 N N . GLN A 1 84 ? 5.036 9.312 -0.094 1.00 97.88 84 GLN A N 1
ATOM 667 C CA . GLN A 1 84 ? 6.207 8.583 -0.592 1.00 97.88 84 GLN A CA 1
ATOM 668 C C . GLN A 1 84 ? 5.969 7.986 -1.985 1.00 97.88 84 GLN A C 1
ATOM 670 O O . GLN A 1 84 ? 6.796 8.184 -2.871 1.00 97.88 84 GLN A O 1
ATOM 675 N N . VAL A 1 85 ? 4.816 7.348 -2.220 1.00 98.00 85 VAL A N 1
ATOM 676 C CA . VAL A 1 85 ? 4.434 6.822 -3.546 1.00 98.00 85 VAL A CA 1
ATOM 677 C C . VAL A 1 85 ? 4.480 7.928 -4.605 1.00 98.00 85 VAL A C 1
ATOM 679 O O . VAL A 1 85 ? 5.099 7.773 -5.657 1.00 98.00 85 VAL A O 1
ATOM 682 N N . THR A 1 86 ? 3.892 9.088 -4.304 1.00 97.88 86 THR A N 1
ATOM 683 C CA . THR A 1 86 ? 3.877 10.233 -5.228 1.00 97.88 86 THR A CA 1
ATOM 684 C C . THR A 1 86 ? 5.282 10.764 -5.523 1.00 97.88 86 THR A C 1
ATOM 686 O O . THR A 1 86 ? 5.588 11.120 -6.663 1.00 97.88 86 THR A O 1
ATOM 689 N N . LEU A 1 87 ? 6.142 10.851 -4.505 1.00 97.38 87 LEU A N 1
ATOM 690 C CA . LEU A 1 87 ? 7.518 11.327 -4.659 1.00 97.38 87 LEU A CA 1
ATOM 691 C C . LEU A 1 87 ? 8.357 10.376 -5.518 1.00 97.38 87 LEU A C 1
ATOM 693 O O . LEU A 1 87 ? 9.033 10.839 -6.436 1.00 97.38 87 LEU A O 1
ATOM 697 N N . LEU A 1 88 ? 8.255 9.069 -5.278 1.00 96.75 88 LEU A N 1
ATOM 698 C CA . LEU A 1 88 ? 9.002 8.046 -6.013 1.00 96.75 88 LEU A CA 1
ATOM 699 C C . LEU A 1 88 ? 8.559 7.957 -7.478 1.00 96.75 88 LEU A C 1
ATOM 701 O O . LEU A 1 88 ? 9.400 7.871 -8.370 1.00 96.75 88 LEU A O 1
ATOM 705 N N . LEU A 1 89 ? 7.259 8.093 -7.762 1.00 95.69 89 LEU A N 1
ATOM 706 C CA . LEU A 1 89 ? 6.760 8.201 -9.139 1.00 95.69 89 LEU A CA 1
ATOM 707 C C . LEU A 1 89 ? 7.358 9.412 -9.874 1.00 95.69 89 LEU A C 1
ATOM 709 O O . LEU A 1 89 ? 7.768 9.307 -11.032 1.00 95.69 89 LEU A O 1
ATOM 713 N N . LYS A 1 90 ? 7.448 10.569 -9.204 1.00 94.75 90 LYS A N 1
ATOM 714 C CA . LYS A 1 90 ? 8.089 11.770 -9.768 1.00 94.75 90 LYS A CA 1
ATOM 715 C C . LYS A 1 90 ? 9.588 11.567 -9.981 1.00 94.75 90 LYS A C 1
ATOM 717 O O . LYS A 1 90 ? 10.133 12.077 -10.957 1.00 94.75 90 LYS A O 1
ATOM 722 N N . GLU A 1 91 ? 10.259 10.858 -9.081 1.00 93.12 91 GLU A N 1
ATOM 723 C CA . GLU A 1 91 ? 11.677 10.533 -9.205 1.00 93.12 91 GLU A CA 1
ATOM 724 C C . GLU A 1 91 ? 11.952 9.631 -10.405 1.00 93.12 91 GLU A C 1
ATOM 726 O O . GLU A 1 91 ? 12.741 10.018 -11.265 1.00 93.12 91 GLU A O 1
ATOM 731 N N . LEU A 1 92 ? 11.230 8.516 -10.530 1.00 92.62 92 LEU A N 1
ATOM 732 C CA . LEU A 1 92 ? 11.339 7.607 -11.672 1.00 92.62 92 LEU A CA 1
ATOM 733 C C . LEU A 1 92 ? 11.076 8.331 -12.995 1.00 92.62 92 LEU A C 1
ATOM 735 O O . LEU A 1 92 ? 11.838 8.180 -13.948 1.00 92.62 92 LEU A O 1
ATOM 739 N N . LYS A 1 93 ? 10.057 9.199 -13.039 1.00 91.12 93 LYS A N 1
ATOM 740 C CA . LYS A 1 93 ? 9.775 10.022 -14.223 1.00 91.12 93 LYS A CA 1
ATOM 741 C C . LYS A 1 93 ? 10.954 10.924 -14.610 1.00 91.12 93 LYS A C 1
ATOM 743 O O . LYS A 1 93 ? 11.197 11.118 -15.795 1.00 91.12 93 LYS A O 1
ATOM 748 N N . ARG A 1 94 ? 11.683 11.487 -13.640 1.00 89.50 94 ARG A N 1
ATOM 749 C CA . ARG A 1 94 ? 12.878 12.310 -13.913 1.00 89.50 94 ARG A CA 1
ATOM 750 C C . ARG A 1 94 ? 14.069 11.475 -14.373 1.00 89.50 94 ARG A C 1
ATOM 752 O O . ARG A 1 94 ? 14.859 11.977 -15.164 1.00 89.50 94 ARG A O 1
ATOM 759 N N . SER A 1 95 ? 14.206 10.245 -13.886 1.00 84.31 95 SER A N 1
ATOM 760 C CA . SER A 1 95 ? 15.267 9.325 -14.314 1.00 84.31 95 SER A CA 1
ATOM 761 C C . SER A 1 95 ? 15.083 8.848 -15.756 1.00 84.31 95 SER A C 1
ATOM 763 O O . SER A 1 95 ? 16.072 8.618 -16.428 1.00 84.31 95 SER A O 1
ATOM 765 N N . LEU A 1 96 ? 13.841 8.776 -16.250 1.00 81.81 96 LEU A N 1
ATOM 766 C CA . LEU A 1 96 ? 13.524 8.469 -17.654 1.00 81.81 96 LEU A CA 1
ATOM 767 C C . LEU A 1 96 ? 13.846 9.597 -18.647 1.00 81.81 96 LEU A C 1
ATOM 769 O O . LEU A 1 96 ? 13.910 9.353 -19.846 1.00 81.81 96 LEU A O 1
ATOM 773 N N . GLY A 1 97 ? 13.936 10.840 -18.169 1.00 76.12 97 GLY A N 1
ATOM 774 C CA . GLY A 1 97 ? 14.225 12.014 -18.999 1.00 76.12 97 GLY A CA 1
ATOM 775 C C . GLY A 1 97 ? 15.710 12.372 -19.073 1.00 76.12 97 GLY A C 1
ATOM 776 O O . GLY A 1 97 ? 16.034 13.438 -19.593 1.00 76.12 97 GLY A O 1
ATOM 777 N N . ARG A 1 98 ? 16.583 11.540 -18.499 1.00 57.84 98 ARG A N 1
ATOM 778 C CA . ARG A 1 98 ? 18.040 11.613 -18.639 1.00 57.84 98 ARG A CA 1
ATOM 779 C C . ARG A 1 98 ? 18.505 10.480 -19.534 1.00 57.84 98 ARG A C 1
ATOM 781 O O . ARG A 1 98 ? 19.487 10.722 -20.262 1.00 57.84 98 ARG A O 1
#

Foldseek 3Di:
DPPPPDPDLDQLVVLLPLCPDPVNVCLVPVCCVPPVPPPLSVVLNVLSSQLSNLVSVLSVCVVVVVNVVSVVSCVPSNVVSVVSNVVSVVVSVVVVVD

Sequence (98 aa):
LLAGQSNEVLDPEKVREYEHCPLGRWLQGEGRERLGHFPAFEMLVQRHQYFHGQAASVVALSQAGEHEKALQVFHGGYRHASNQVTLLLKELKRSLGR

pLDDT: mean 91.95, std 12.39, range [40.88, 98.56]